Protein AF-A0A4V3GXU0-F1 (afdb_monomer_lite)

Organism: NCBI:txid46469

Structure (mmCIF, N/CA/C/O backbone):
data_AF-A0A4V3GXU0-F1
#
_entry.id   AF-A0A4V3GXU0-F1
#
loop_
_atom_site.group_PDB
_atom_site.id
_atom_site.type_symbol
_atom_site.label_atom_id
_atom_site.label_alt_id
_atom_site.label_comp_id
_atom_site.label_asym_id
_atom_site.label_entity_id
_atom_site.label_seq_id
_atom_site.pdbx_PDB_ins_code
_atom_site.Cartn_x
_atom_site.Cartn_y
_atom_site.Cartn_z
_atom_site.occupancy
_atom_site.B_iso_or_equiv
_atom_site.auth_seq_id
_atom_site.auth_comp_id
_atom_site.auth_asym_id
_atom_site.auth_atom_id
_atom_site.pdbx_PDB_model_num
ATOM 1 N N . MET A 1 1 ? 12.440 -23.125 -2.990 1.00 38.72 1 MET A N 1
ATOM 2 C CA . MET A 1 1 ? 12.078 -21.740 -2.624 1.00 38.72 1 MET A CA 1
ATOM 3 C C . MET A 1 1 ? 12.533 -20.860 -3.771 1.00 38.72 1 MET A C 1
ATOM 5 O O . MET A 1 1 ? 13.732 -20.798 -3.974 1.00 38.72 1 MET A O 1
ATOM 9 N N . THR A 1 2 ? 11.733 -20.215 -4.601 1.00 41.66 2 THR A N 1
ATOM 10 C CA 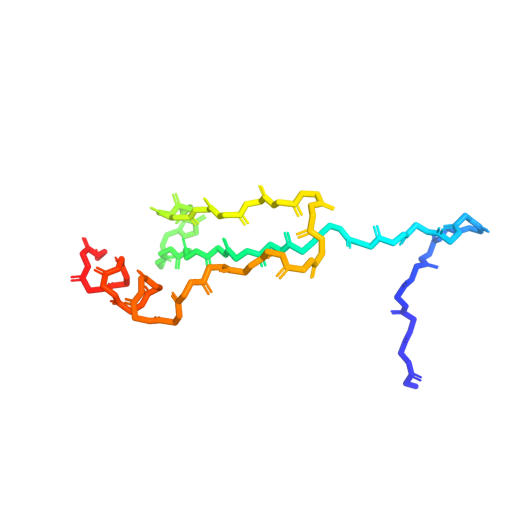. THR A 1 2 ? 10.295 -20.185 -4.885 1.00 41.66 2 THR A CA 1
ATOM 11 C C . THR A 1 2 ? 10.273 -19.509 -6.258 1.00 41.66 2 THR A C 1
ATOM 13 O O . THR A 1 2 ? 10.891 -18.455 -6.404 1.00 41.66 2 THR A O 1
ATOM 16 N N . GLU A 1 3 ? 9.675 -20.143 -7.263 1.00 46.62 3 GLU A N 1
ATOM 17 C CA . GLU A 1 3 ? 9.485 -19.563 -8.596 1.00 46.62 3 GLU A CA 1
ATOM 18 C C . GLU A 1 3 ? 8.696 -18.257 -8.497 1.00 46.62 3 GLU A C 1
ATOM 20 O O . GLU A 1 3 ? 7.666 -18.192 -7.827 1.00 46.62 3 GLU A O 1
ATOM 25 N N . TYR A 1 4 ? 9.190 -17.214 -9.161 1.00 57.53 4 TYR A N 1
ATOM 26 C CA . TYR A 1 4 ? 8.468 -15.959 -9.356 1.00 57.53 4 TYR A CA 1
ATOM 27 C C . TYR A 1 4 ? 8.686 -15.475 -10.794 1.00 57.53 4 TYR A C 1
ATOM 29 O O . TYR A 1 4 ? 9.226 -14.397 -11.016 1.00 57.53 4 TYR A O 1
ATOM 37 N N . SER A 1 5 ? 8.379 -16.335 -11.771 1.00 52.34 5 SER A N 1
ATOM 38 C CA . SER A 1 5 ? 8.103 -16.015 -13.189 1.00 52.34 5 SER A CA 1
ATOM 39 C C . SER A 1 5 ? 8.022 -17.319 -13.999 1.00 52.34 5 SER A C 1
ATOM 41 O O . SER A 1 5 ? 9.036 -17.846 -14.436 1.00 52.34 5 SER A O 1
ATOM 43 N N . GLU A 1 6 ? 6.820 -17.858 -14.218 1.00 57.75 6 GLU A N 1
ATOM 44 C CA . GLU A 1 6 ? 6.578 -18.941 -15.198 1.00 57.75 6 GLU A CA 1
ATOM 45 C C . GLU A 1 6 ? 6.445 -18.380 -16.630 1.00 57.75 6 GLU A C 1
ATOM 47 O O . GLU A 1 6 ? 5.512 -18.673 -17.375 1.00 57.75 6 GLU A O 1
ATOM 52 N N . SER A 1 7 ? 7.388 -17.533 -17.024 1.00 59.59 7 SER A N 1
ATOM 53 C CA . SER A 1 7 ? 7.567 -17.081 -18.400 1.00 59.59 7 SER A CA 1
ATOM 54 C C . SER A 1 7 ? 9.058 -16.845 -18.598 1.00 59.59 7 SER A C 1
ATOM 56 O O . SER A 1 7 ? 9.683 -16.196 -17.767 1.00 59.59 7 SER A O 1
ATOM 58 N N . ASP A 1 8 ? 9.621 -17.383 -19.682 1.00 60.50 8 ASP A N 1
ATOM 59 C CA . ASP A 1 8 ? 11.057 -17.307 -20.029 1.00 60.50 8 ASP A CA 1
ATOM 60 C C . ASP A 1 8 ? 11.555 -15.848 -20.193 1.00 60.50 8 ASP A C 1
ATOM 62 O O . ASP A 1 8 ? 12.752 -15.567 -20.267 1.00 60.50 8 ASP A O 1
ATOM 66 N N . ASP A 1 9 ? 10.614 -14.900 -20.192 1.00 66.88 9 ASP A N 1
ATOM 67 C CA . ASP A 1 9 ? 10.831 -13.468 -20.092 1.00 66.88 9 ASP A CA 1
ATOM 68 C C . ASP A 1 9 ? 10.886 -13.030 -18.618 1.00 66.88 9 ASP A C 1
ATOM 70 O O . ASP A 1 9 ? 9.891 -13.054 -17.88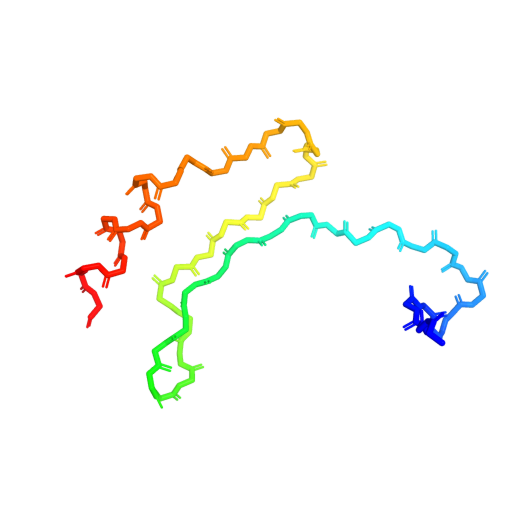6 1.00 66.88 9 ASP A O 1
ATOM 74 N N . TRP A 1 10 ? 12.058 -12.563 -18.184 1.00 69.69 10 TRP A N 1
ATOM 75 C CA . TRP A 1 10 ? 12.240 -11.911 -16.887 1.00 69.69 10 TRP A CA 1
ATOM 76 C C . TRP A 1 10 ? 11.474 -10.583 -16.846 1.00 69.69 10 TRP A C 1
ATOM 78 O O . TRP A 1 10 ? 11.990 -9.532 -17.229 1.00 69.69 10 TRP A O 1
ATOM 88 N N . ILE A 1 11 ? 10.234 -10.626 -16.362 1.00 76.50 11 ILE A N 1
ATOM 89 C CA . ILE A 1 11 ? 9.392 -9.442 -16.186 1.00 76.50 11 ILE A CA 1
ATOM 90 C C . ILE A 1 11 ? 9.519 -8.963 -14.739 1.00 76.50 11 ILE A C 1
ATOM 92 O O . ILE A 1 11 ? 9.145 -9.662 -13.797 1.00 76.50 11 ILE A O 1
ATOM 96 N N . LEU A 1 12 ? 10.034 -7.745 -14.553 1.00 82.88 12 LEU A N 1
ATOM 97 C CA . LEU A 1 12 ? 10.065 -7.105 -13.240 1.00 82.88 12 LEU A CA 1
ATOM 98 C C . LEU A 1 12 ? 8.627 -6.720 -12.837 1.00 82.88 12 LEU A C 1
ATOM 100 O O . LEU A 1 12 ? 7.996 -5.940 -13.554 1.00 82.88 12 LEU A O 1
ATOM 104 N N . PRO A 1 13 ? 8.084 -7.220 -11.711 1.00 83.88 13 PRO A N 1
ATOM 105 C CA . PRO A 1 13 ? 6.738 -6.855 -11.290 1.00 83.88 13 PRO A CA 1
ATOM 106 C C . PRO A 1 13 ? 6.676 -5.367 -10.936 1.00 83.88 13 PRO A C 1
ATOM 108 O O . PRO A 1 13 ? 7.610 -4.817 -10.348 1.00 83.88 13 PRO A O 1
ATOM 111 N N . MET A 1 14 ? 5.576 -4.706 -11.287 1.00 88.00 14 MET A N 1
ATOM 112 C CA . MET A 1 14 ? 5.338 -3.318 -10.892 1.00 88.00 14 MET A CA 1
ATOM 113 C C . MET A 1 14 ? 5.041 -3.260 -9.384 1.00 88.00 14 MET A C 1
ATOM 115 O O . MET A 1 14 ? 4.249 -4.073 -8.900 1.00 88.00 14 MET A O 1
ATOM 119 N N . PRO A 1 15 ? 5.650 -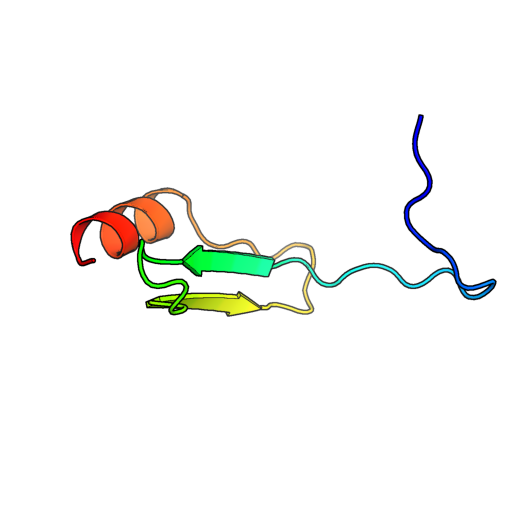2.338 -8.619 1.00 91.19 15 PRO A N 1
ATOM 120 C CA . PRO A 1 15 ? 5.359 -2.207 -7.203 1.00 91.19 15 PRO A CA 1
ATOM 121 C C . PRO A 1 15 ? 3.932 -1.683 -7.030 1.00 91.19 15 PRO A C 1
ATOM 123 O O . PRO A 1 15 ? 3.475 -0.792 -7.750 1.00 91.19 15 PRO A O 1
ATOM 126 N N . SER A 1 16 ? 3.218 -2.268 -6.075 1.00 93.62 16 SER A N 1
ATOM 127 C CA . SER A 1 16 ? 1.793 -2.009 -5.901 1.00 93.62 16 SER A CA 1
ATOM 128 C C . SER A 1 16 ? 1.347 -2.194 -4.458 1.00 93.62 16 SER A C 1
ATOM 130 O O . SER A 1 16 ? 1.804 -3.124 -3.789 1.00 93.62 16 SER A O 1
ATOM 132 N N . VAL A 1 17 ? 0.405 -1.365 -4.003 1.00 95.38 17 VAL A N 1
ATOM 133 C CA . VAL A 1 17 ? -0.281 -1.517 -2.712 1.00 95.38 17 VAL A CA 1
ATOM 134 C C . VAL A 1 17 ? -1.786 -1.518 -2.934 1.00 95.38 17 VAL A C 1
ATOM 136 O O . VAL A 1 17 ? -2.326 -0.610 -3.558 1.00 95.38 17 VAL A O 1
ATOM 139 N N . PHE A 1 18 ? -2.471 -2.511 -2.373 1.00 96.38 18 PHE A N 1
ATOM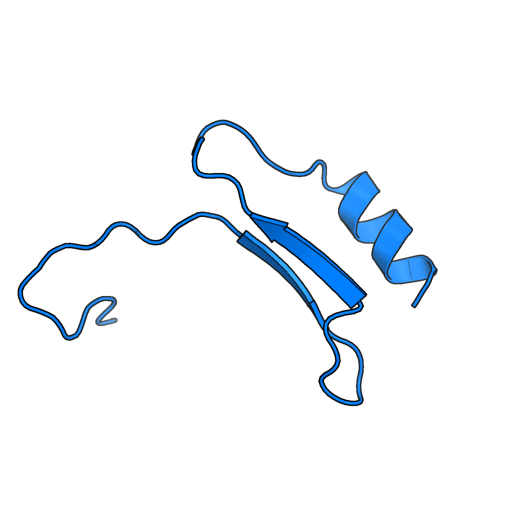 140 C CA . PHE A 1 18 ? -3.924 -2.626 -2.431 1.00 96.38 18 PHE A CA 1
ATOM 141 C C . PHE A 1 18 ? -4.506 -2.783 -1.031 1.00 96.38 18 PHE A C 1
ATOM 143 O O . PHE A 1 18 ? -3.904 -3.433 -0.176 1.00 96.38 18 PHE A O 1
ATOM 150 N N . ILE A 1 19 ? -5.703 -2.238 -0.815 1.00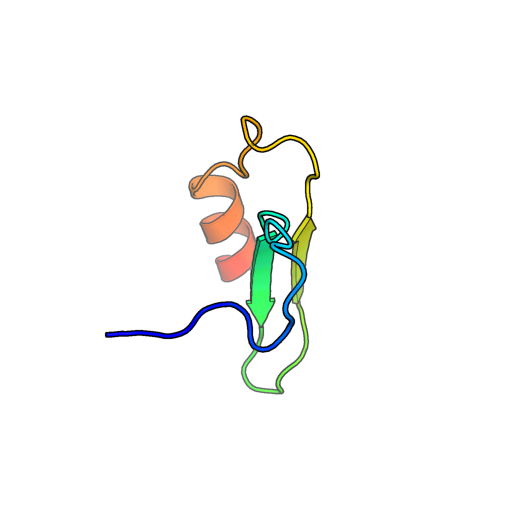 97.19 19 ILE A N 1
ATOM 151 C CA . ILE A 1 19 ? -6.538 -2.600 0.332 1.00 97.19 19 ILE A CA 1
ATOM 152 C C . ILE A 1 19 ? -7.813 -3.239 -0.203 1.00 97.19 19 ILE A C 1
ATOM 154 O O . ILE A 1 19 ? -8.533 -2.625 -0.992 1.00 97.19 19 ILE A O 1
ATOM 158 N N . ILE A 1 20 ? -8.064 -4.475 0.217 1.00 97.56 20 ILE A N 1
ATOM 159 C CA . ILE A 1 20 ? -9.180 -5.305 -0.232 1.00 97.56 20 ILE A CA 1
ATOM 160 C C . ILE A 1 20 ? -10.082 -5.550 0.977 1.00 97.56 20 ILE A C 1
ATOM 162 O O . ILE A 1 20 ? -9.591 -5.938 2.038 1.00 97.56 20 ILE A O 1
ATOM 166 N N . ASP A 1 21 ? -11.380 -5.283 0.839 1.00 96.12 21 ASP A N 1
ATOM 167 C CA . ASP A 1 21 ? -12.349 -5.540 1.906 1.00 96.12 21 ASP A CA 1
ATOM 168 C C . ASP A 1 21 ? -12.743 -7.028 2.001 1.00 96.12 21 ASP A C 1
ATOM 170 O O . ASP A 1 21 ? -12.327 -7.868 1.201 1.00 96.12 21 ASP A O 1
ATOM 174 N N . GLN A 1 22 ? -13.573 -7.369 2.991 1.00 96.75 22 GLN A N 1
ATOM 175 C CA . GLN A 1 22 ? -14.018 -8.750 3.220 1.00 96.75 22 GLN A CA 1
ATOM 176 C C . GLN A 1 22 ? -14.914 -9.314 2.104 1.00 96.75 22 GLN A C 1
ATOM 178 O O . GLN A 1 22 ? -15.072 -10.529 2.020 1.00 96.75 22 GLN A O 1
ATOM 183 N N . ASN A 1 23 ? -15.476 -8.464 1.240 1.00 97.31 23 ASN A N 1
ATOM 184 C CA . ASN A 1 23 ? -16.245 -8.889 0.071 1.00 97.31 23 ASN A CA 1
ATOM 185 C C . ASN A 1 23 ? -15.348 -9.098 -1.161 1.00 97.31 23 ASN A C 1
ATOM 187 O O . ASN A 1 23 ? -15.850 -9.414 -2.238 1.00 97.31 23 ASN A O 1
ATOM 191 N N . GLY A 1 24 ? -14.031 -8.908 -1.021 1.00 96.62 24 GLY A N 1
ATOM 192 C CA . GLY A 1 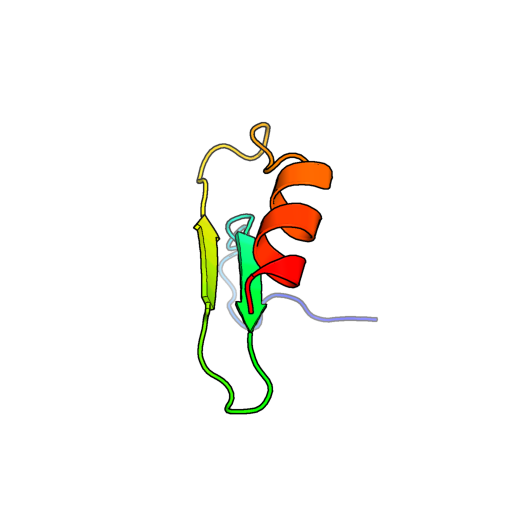24 ? -13.074 -9.003 -2.117 1.00 96.62 24 GLY A CA 1
ATOM 193 C C . GLY A 1 24 ? -13.021 -7.752 -2.999 1.00 96.62 24 GLY A C 1
ATOM 194 O O . GLY A 1 24 ? -12.475 -7.815 -4.099 1.00 96.62 24 GLY A O 1
ATOM 195 N N . ILE A 1 25 ? -13.578 -6.617 -2.558 1.00 97.25 25 ILE A N 1
ATOM 196 C CA . ILE A 1 25 ? -13.587 -5.373 -3.337 1.00 97.25 25 ILE A CA 1
ATOM 197 C C . ILE A 1 25 ? -12.341 -4.552 -3.007 1.00 97.25 25 ILE A C 1
ATOM 199 O O . ILE A 1 25 ? -12.030 -4.299 -1.843 1.00 97.25 25 ILE A O 1
ATOM 203 N N . ILE A 1 26 ? -11.644 -4.076 -4.041 1.00 97.25 26 ILE A N 1
ATOM 204 C CA . ILE A 1 26 ? -10.526 -3.139 -3.889 1.00 97.25 26 ILE A CA 1
ATOM 205 C C . ILE A 1 26 ? -11.077 -1.778 -3.448 1.00 97.25 26 ILE A C 1
ATOM 207 O O . ILE A 1 26 ? -11.861 -1.148 -4.156 1.00 97.25 26 ILE A O 1
ATOM 211 N N . ARG A 1 27 ? -10.649 -1.312 -2.276 1.00 97.06 27 ARG A N 1
ATOM 212 C CA . ARG A 1 27 ? -11.028 -0.014 -1.693 1.00 97.06 27 ARG A CA 1
ATOM 213 C C . ARG A 1 27 ? -9.920 1.031 -1.809 1.00 97.06 27 ARG A C 1
ATOM 215 O O . ARG A 1 27 ? -10.183 2.220 -1.664 1.00 97.06 27 ARG A O 1
ATOM 222 N N . PHE A 1 28 ? -8.694 0.588 -2.077 1.00 96.56 28 PHE A N 1
ATOM 223 C CA . PHE A 1 28 ? -7.532 1.430 -2.339 1.00 96.56 28 PHE A CA 1
ATOM 224 C C . PHE A 1 28 ? -6.563 0.695 -3.267 1.00 96.56 28 PHE A C 1
ATOM 226 O O . PHE A 1 28 ? -6.362 -0.509 -3.103 1.00 96.56 28 PHE A O 1
ATOM 233 N N . ALA A 1 29 ? -5.956 1.424 -4.201 1.00 95.75 29 ALA A N 1
ATOM 234 C CA . ALA A 1 29 ? -4.903 0.936 -5.078 1.00 95.75 29 ALA A CA 1
ATOM 235 C C . ALA A 1 29 ? -3.877 2.050 -5.318 1.00 95.75 29 ALA A C 1
ATOM 237 O O . ALA A 1 29 ? -4.251 3.166 -5.674 1.00 95.75 29 ALA A O 1
ATOM 238 N N . ASP A 1 30 ? -2.602 1.722 -5.155 1.00 94.69 30 ASP A N 1
ATOM 239 C CA . ASP A 1 30 ? -1.464 2.544 -5.552 1.00 94.69 30 ASP A CA 1
ATOM 240 C C . ASP A 1 30 ? -0.573 1.711 -6.476 1.00 94.69 30 ASP A C 1
ATOM 242 O O . ASP A 1 30 ? -0.197 0.584 -6.140 1.00 94.69 30 ASP A O 1
ATOM 246 N N . LEU A 1 31 ? -0.306 2.245 -7.667 1.00 92.94 31 LEU A N 1
ATOM 247 C CA . LEU A 1 31 ? 0.447 1.606 -8.741 1.00 92.94 31 LEU A CA 1
ATOM 248 C C . LEU A 1 31 ? 1.414 2.640 -9.301 1.00 92.94 31 LEU A C 1
ATOM 250 O O . LEU A 1 31 ? 0.976 3.645 -9.863 1.00 92.94 31 LEU A O 1
ATOM 254 N N . ASN A 1 32 ? 2.714 2.399 -9.159 1.00 89.06 32 ASN A N 1
ATOM 255 C CA . ASN A 1 32 ? 3.725 3.330 -9.640 1.00 89.06 32 ASN A CA 1
ATOM 256 C C . ASN A 1 32 ? 4.836 2.588 -10.386 1.00 89.06 32 ASN A C 1
ATOM 258 O O . ASN A 1 32 ? 5.422 1.648 -9.864 1.00 89.06 32 ASN A O 1
ATOM 262 N N . ALA A 1 33 ? 5.134 3.013 -11.614 1.00 87.44 33 ALA A N 1
ATOM 263 C CA . ALA A 1 33 ? 6.239 2.458 -12.394 1.00 87.44 33 ALA A CA 1
ATOM 264 C C . ALA A 1 33 ? 7.613 2.912 -11.866 1.00 87.44 33 ALA A C 1
ATOM 266 O O . ALA A 1 33 ? 8.628 2.281 -12.155 1.00 87.44 33 ALA A O 1
ATOM 267 N N . ASP A 1 34 ? 7.659 4.002 -11.097 1.00 89.06 34 ASP A N 1
ATOM 268 C CA . ASP A 1 34 ? 8.861 4.438 -10.399 1.00 89.06 34 ASP A CA 1
ATOM 269 C C . ASP A 1 34 ? 9.060 3.619 -9.116 1.00 89.06 34 ASP A C 1
ATOM 271 O O . ASP A 1 34 ? 8.421 3.853 -8.091 1.00 89.06 34 ASP A O 1
ATOM 275 N N . TYR A 1 35 ? 10.010 2.684 -9.167 1.00 85.00 35 TYR A N 1
ATOM 276 C CA . TYR A 1 35 ? 10.378 1.783 -8.070 1.00 85.00 35 TYR A CA 1
ATOM 277 C C . TYR A 1 35 ? 10.968 2.480 -6.835 1.00 85.00 35 TYR A C 1
ATOM 279 O O . TYR A 1 35 ? 11.117 1.854 -5.778 1.00 85.00 35 TYR A O 1
ATOM 287 N N . THR A 1 36 ? 11.325 3.759 -6.954 1.00 90.00 36 THR A N 1
ATOM 288 C CA . THR A 1 36 ? 11.822 4.571 -5.838 1.00 90.00 36 THR A CA 1
ATOM 289 C C . THR A 1 36 ? 10.700 5.309 -5.116 1.00 90.00 36 THR A C 1
ATOM 291 O O . THR A 1 36 ? 10.855 5.680 -3.951 1.00 90.00 36 THR A O 1
ATOM 294 N N . SER A 1 37 ? 9.548 5.459 -5.768 1.00 89.69 37 SER A N 1
ATOM 295 C CA . SER A 1 37 ? 8.365 6.068 -5.187 1.00 89.69 37 SER A CA 1
ATOM 296 C C . SER A 1 37 ? 7.540 5.021 -4.448 1.00 89.69 37 SER A C 1
ATOM 298 O O . SER A 1 37 ? 7.252 3.941 -4.963 1.00 89.69 37 SER A O 1
ATOM 300 N N . ARG A 1 38 ? 7.177 5.320 -3.200 1.00 88.88 38 ARG A N 1
ATOM 301 C CA . ARG A 1 38 ? 6.381 4.425 -2.359 1.00 88.88 38 ARG A CA 1
ATOM 302 C C . ARG A 1 38 ? 5.296 5.208 -1.656 1.00 88.88 38 ARG A C 1
ATOM 304 O O . ARG A 1 38 ? 5.551 6.303 -1.153 1.00 88.88 38 ARG A O 1
ATOM 311 N N . VAL A 1 39 ? 4.117 4.602 -1.557 1.00 94.12 39 VAL A N 1
ATOM 312 C CA . VAL A 1 39 ? 3.072 5.105 -0.673 1.00 94.12 39 VAL A CA 1
ATOM 313 C C . VAL A 1 39 ? 3.599 5.150 0.762 1.00 94.12 39 VAL A C 1
ATOM 315 O O . VAL A 1 39 ? 4.276 4.236 1.244 1.00 94.12 39 VAL A O 1
ATOM 318 N N . GLU A 1 40 ? 3.311 6.247 1.447 1.00 95.25 40 GLU A N 1
ATOM 319 C CA . GLU A 1 40 ? 3.730 6.425 2.826 1.00 95.25 40 GLU A CA 1
ATOM 320 C C . GLU A 1 40 ? 2.865 5.521 3.751 1.00 95.25 40 GLU A C 1
ATOM 322 O O . GLU A 1 40 ? 1.650 5.413 3.547 1.00 95.25 40 GLU A O 1
ATOM 327 N N . PRO A 1 41 ? 3.448 4.836 4.760 1.00 95.12 41 PRO A N 1
ATOM 328 C CA . PRO A 1 41 ? 2.714 3.885 5.603 1.00 95.12 41 PRO A CA 1
ATOM 329 C C . PRO A 1 41 ? 1.478 4.446 6.319 1.00 95.12 41 PRO A C 1
ATOM 331 O O . PRO A 1 41 ? 0.441 3.782 6.362 1.00 95.12 41 PRO A O 1
ATOM 334 N N . LYS A 1 42 ? 1.544 5.660 6.875 1.00 97.38 42 LYS A N 1
ATOM 335 C CA . LYS A 1 42 ? 0.396 6.344 7.489 1.00 97.38 42 LYS A CA 1
ATOM 336 C C . LYS A 1 42 ? -0.746 6.524 6.485 1.00 97.38 42 LYS A C 1
ATOM 338 O O . LYS A 1 42 ? -1.894 6.318 6.861 1.00 97.38 42 LYS A O 1
ATOM 343 N N . THR A 1 43 ? -0.453 6.804 5.215 1.00 95.56 43 THR A N 1
ATOM 344 C CA . THR A 1 43 ? -1.473 6.882 4.152 1.00 95.56 43 THR A CA 1
ATOM 345 C C . THR A 1 43 ? -2.226 5.560 3.997 1.00 95.56 43 THR A C 1
ATOM 347 O O . THR A 1 43 ? -3.452 5.563 3.872 1.00 95.56 43 THR A O 1
ATOM 350 N N . ILE A 1 44 ? -1.529 4.420 4.067 1.00 95.50 44 ILE A N 1
ATOM 351 C CA . ILE A 1 44 ? -2.165 3.092 4.031 1.00 95.50 44 ILE A CA 1
ATOM 352 C C . ILE A 1 44 ? -3.088 2.915 5.244 1.00 95.50 44 ILE A C 1
ATOM 354 O O . ILE A 1 44 ? -4.253 2.552 5.091 1.00 95.50 44 ILE A O 1
ATOM 358 N N . ILE A 1 45 ? -2.592 3.212 6.450 1.00 97.31 45 ILE A N 1
ATOM 359 C CA . ILE A 1 45 ? -3.355 3.061 7.700 1.00 97.31 45 ILE A CA 1
ATOM 360 C C . ILE A 1 45 ? -4.591 3.969 7.726 1.00 97.31 45 ILE A C 1
ATOM 362 O O . ILE A 1 45 ? -5.660 3.550 8.169 1.00 97.31 45 ILE A O 1
ATOM 366 N N . ASP A 1 46 ? -4.467 5.202 7.244 1.00 97.31 46 ASP A N 1
ATOM 367 C CA . ASP A 1 46 ? -5.568 6.161 7.213 1.00 97.31 46 ASP A CA 1
ATOM 368 C C . ASP A 1 46 ? -6.630 5.782 6.171 1.00 97.31 46 ASP A C 1
ATOM 370 O O . ASP A 1 46 ? -7.809 6.053 6.392 1.00 97.31 46 ASP A O 1
ATOM 374 N N . ASN A 1 47 ? -6.253 5.130 5.064 1.00 95.75 47 ASN A N 1
ATOM 375 C CA . ASN A 1 47 ? -7.219 4.536 4.135 1.00 95.75 47 ASN A CA 1
ATOM 376 C C . ASN A 1 47 ? -7.881 3.289 4.730 1.00 95.75 47 ASN A C 1
ATOM 378 O O . ASN A 1 47 ? -9.096 3.153 4.628 1.00 95.75 47 ASN A O 1
ATOM 382 N N . LEU A 1 48 ? -7.119 2.430 5.415 1.00 95.38 48 LEU A N 1
ATOM 383 C CA . LEU A 1 48 ? -7.655 1.229 6.059 1.00 95.38 48 LEU A CA 1
ATOM 384 C C . LEU A 1 48 ? -8.743 1.562 7.089 1.00 95.38 48 LEU A C 1
ATOM 386 O O . LEU A 1 48 ? -9.758 0.885 7.148 1.00 95.38 48 LEU A O 1
ATOM 390 N N . LYS A 1 49 ? -8.566 2.634 7.866 1.00 96.31 49 LYS A N 1
ATOM 391 C CA . LYS A 1 49 ? -9.549 3.087 8.867 1.00 96.31 49 LYS A CA 1
ATOM 392 C C . LYS A 1 49 ? -10.865 3.617 8.282 1.00 96.31 49 LYS A C 1
ATOM 394 O O . LYS A 1 49 ? -11.797 3.848 9.046 1.00 96.31 49 LYS A O 1
ATOM 399 N N . LYS A 1 50 ? -10.924 3.892 6.976 1.00 92.81 50 LYS A N 1
ATOM 400 C CA . LYS A 1 50 ? -12.118 4.419 6.287 1.00 92.81 50 LYS A CA 1
ATOM 401 C C . LYS A 1 50 ? -12.961 3.323 5.632 1.00 92.81 50 LYS A C 1
ATOM 403 O O . LYS A 1 50 ? -14.010 3.640 5.072 1.00 92.81 50 LYS A O 1
ATOM 408 N N . ILE A 1 51 ? -12.462 2.089 5.627 1.00 87.69 51 ILE A N 1
ATOM 409 C CA . ILE A 1 51 ? -13.108 0.917 5.029 1.00 87.69 51 ILE A CA 1
ATOM 410 C C . ILE A 1 51 ? -13.994 0.260 6.074 1.00 87.69 51 ILE A C 1
ATOM 412 O O . ILE A 1 51 ? -15.136 -0.075 5.692 1.00 87.69 51 ILE A O 1
#

InterPro domains:
  IPR036249 Thioredoxin-like superfamily [SSF52833] (10-51)

Secondary structure (DSSP, 8-state):
-----SSSS-PPPPPEEEEE-TTS-EEEEEE-S-TT----HHHHHHHHTT-

Foldseek 3Di:
DDDDDPDPDPDDDWDKDFDADPVRDTQDIDTDNPPVDDDDPVNVVVSVVVD

pLDDT: mean 85.62, std 16.26, range [38.72, 97.56]

Radius of gyration: 14.2 Å; chains: 1; bounding box: 28×29×29 Å

Sequence (51 aa):
MTEYSESDDWILPMPSVFIIDQNGIIRFADLNADYTSRVEPKTIIDNLKKI